Protein AF-A0A9X0WDA5-F1 (afdb_monomer)

Secondary structure (DSSP, 8-state):
-----HHHHHHHHHHHHHHHHHT-SSS---PPP----SSHHHHHHHS-HHHHHHHHHHHHHSEE-HHHHHHHTT--HHHHHHHHHHHHHTTSSEE-TTS-EE---S------------------------

Structure (mmCIF, N/CA/C/O backbone):
data_AF-A0A9X0WDA5-F1
#
_entry.id   AF-A0A9X0WDA5-F1
#
loop_
_atom_site.group_PDB
_atom_site.id
_atom_site.type_symbol
_atom_site.label_atom_id
_atom_site.label_alt_id
_atom_site.label_comp_id
_atom_site.label_asym_id
_atom_site.label_entity_id
_atom_site.label_seq_id
_atom_site.pdbx_PDB_ins_code
_atom_site.Cartn_x
_atom_site.Cartn_y
_atom_site.Cartn_z
_atom_site.occupancy
_atom_site.B_iso_or_equiv
_atom_site.auth_seq_id
_atom_site.auth_comp_id
_atom_site.auth_asym_id
_atom_site.auth_atom_id
_atom_site.pdbx_PDB_model_num
ATOM 1 N N . MET A 1 1 ? 5.979 -13.312 19.766 1.00 31.80 1 MET A N 1
ATOM 2 C CA . MET A 1 1 ? 6.106 -13.084 18.317 1.00 31.80 1 MET A CA 1
ATOM 3 C C . MET A 1 1 ? 5.877 -14.416 17.643 1.00 31.80 1 MET A C 1
ATOM 5 O O . MET A 1 1 ? 6.763 -15.260 17.698 1.00 31.80 1 MET A O 1
ATOM 9 N N . SER A 1 2 ? 4.661 -14.637 17.156 1.00 36.62 2 SER A N 1
ATOM 10 C CA . SER A 1 2 ? 4.280 -15.855 16.444 1.00 36.62 2 SER A CA 1
ATOM 11 C C . SER A 1 2 ? 4.441 -15.568 14.958 1.00 36.62 2 SER A C 1
ATOM 13 O O . SER A 1 2 ? 3.824 -14.638 14.458 1.00 36.62 2 SER A O 1
ATOM 15 N N . THR A 1 3 ? 5.325 -16.289 14.281 1.00 42.22 3 THR A N 1
ATOM 16 C CA . THR A 1 3 ? 5.442 -16.240 12.823 1.00 42.22 3 TH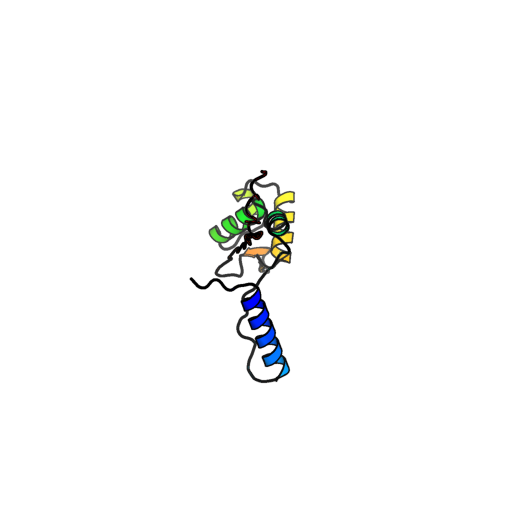R A CA 1
ATOM 17 C C . THR A 1 3 ? 4.469 -17.272 12.276 1.00 42.22 3 THR A C 1
ATOM 19 O O . THR A 1 3 ? 4.766 -18.462 12.365 1.00 42.22 3 THR A O 1
ATOM 22 N N . GLU A 1 4 ? 3.304 -16.848 11.793 1.00 54.34 4 GLU A N 1
ATOM 23 C CA . GLU A 1 4 ? 2.436 -17.753 11.038 1.00 54.34 4 GLU A CA 1
ATOM 24 C C . GLU A 1 4 ? 3.101 -18.029 9.682 1.00 54.34 4 GLU A C 1
ATOM 26 O O . GLU A 1 4 ? 3.425 -17.122 8.917 1.00 54.34 4 GLU A O 1
ATOM 31 N N . SER A 1 5 ? 3.404 -19.300 9.432 1.00 69.69 5 SER A N 1
ATOM 32 C CA . SER A 1 5 ? 3.946 -19.798 8.171 1.00 69.69 5 SER A CA 1
ATOM 33 C C . SER A 1 5 ? 2.852 -19.833 7.101 1.00 69.69 5 SER A C 1
ATOM 35 O O . SER A 1 5 ? 1.667 -19.960 7.402 1.00 69.69 5 SER A O 1
ATOM 37 N N . TRP A 1 6 ? 3.241 -19.836 5.825 1.00 62.44 6 TRP A N 1
ATOM 38 C CA . TRP A 1 6 ? 2.335 -20.138 4.708 1.00 62.44 6 TRP A CA 1
ATOM 39 C C . TRP A 1 6 ? 1.555 -21.453 4.914 1.00 62.44 6 TRP A C 1
ATOM 41 O O . TRP A 1 6 ? 0.387 -21.562 4.545 1.00 62.44 6 TRP A O 1
ATOM 51 N N . GLU A 1 7 ? 2.176 -22.444 5.555 1.00 71.25 7 GLU A N 1
ATOM 52 C CA . GLU A 1 7 ? 1.525 -23.713 5.905 1.00 71.25 7 GLU A CA 1
ATOM 53 C C . GLU A 1 7 ? 0.467 -23.549 7.010 1.00 71.25 7 GLU A C 1
ATOM 55 O O . GLU A 1 7 ? -0.570 -24.218 6.971 1.00 71.25 7 GLU A O 1
ATOM 60 N N . ASP A 1 8 ? 0.686 -22.631 7.955 1.00 73.50 8 ASP A N 1
ATOM 61 C CA . ASP A 1 8 ? -0.280 -22.307 9.012 1.00 73.50 8 ASP A CA 1
ATOM 62 C C . ASP A 1 8 ? -1.495 -21.594 8.407 1.00 73.50 8 ASP A C 1
ATOM 64 O O . ASP A 1 8 ? -2.641 -21.944 8.701 1.00 73.50 8 ASP A O 1
ATOM 68 N N . LEU A 1 9 ? -1.248 -20.678 7.465 1.00 68.50 9 LEU A N 1
ATOM 69 C CA . LEU A 1 9 ? -2.281 -19.983 6.704 1.00 68.50 9 LEU A CA 1
ATOM 70 C C . LEU A 1 9 ? -3.133 -20.955 5.878 1.00 68.50 9 LEU A C 1
ATOM 72 O O . LEU A 1 9 ? -4.363 -20.914 5.930 1.00 68.50 9 LEU A O 1
ATOM 76 N N . GLN A 1 10 ? -2.487 -21.868 5.145 1.00 76.38 10 GLN A N 1
ATOM 77 C CA . GLN A 1 10 ? -3.184 -22.868 4.339 1.00 76.38 10 GLN A CA 1
ATOM 78 C C . GLN A 1 10 ? -4.019 -23.806 5.218 1.00 76.38 10 GLN A C 1
ATOM 80 O O . GLN A 1 10 ? -5.160 -24.117 4.875 1.00 76.38 10 GLN A O 1
ATOM 85 N N . SER A 1 11 ? -3.481 -24.216 6.369 1.00 76.88 11 SER A N 1
ATOM 86 C CA . SER A 1 11 ? -4.186 -25.062 7.337 1.00 76.88 11 SER A CA 1
ATOM 87 C C . SER A 1 11 ? -5.413 -24.356 7.915 1.00 76.88 11 SER A C 1
ATOM 89 O O . SER A 1 11 ? -6.481 -24.959 8.024 1.00 76.88 11 SER A O 1
ATOM 91 N N . ARG A 1 12 ? -5.289 -23.061 8.224 1.00 71.81 12 ARG A N 1
ATOM 92 C CA . ARG A 1 12 ? -6.382 -22.233 8.743 1.00 71.81 12 ARG A CA 1
ATOM 93 C C . ARG A 1 12 ? -7.461 -21.991 7.683 1.00 71.81 12 ARG A C 1
ATOM 95 O O . ARG A 1 12 ? -8.641 -22.161 7.979 1.00 71.81 12 ARG A O 1
ATOM 102 N N . ALA A 1 13 ? -7.079 -21.702 6.439 1.00 75.31 13 ALA A N 1
ATOM 103 C CA . ALA A 1 13 ? -8.015 -21.563 5.322 1.00 75.31 13 ALA A CA 1
ATOM 104 C C . ALA A 1 13 ? -8.796 -22.862 5.054 1.00 75.31 13 ALA A C 1
ATOM 106 O O . ALA A 1 13 ? -10.010 -22.826 4.847 1.00 75.31 13 ALA A O 1
ATOM 107 N N . LEU A 1 14 ? -8.123 -24.020 5.115 1.00 78.31 14 LEU A N 1
ATOM 108 C CA . LEU A 1 14 ? -8.775 -25.323 4.962 1.00 78.31 14 LEU A CA 1
ATOM 109 C C . LEU A 1 14 ? -9.758 -25.605 6.106 1.00 78.31 14 LEU A C 1
ATOM 111 O O . LEU A 1 14 ? -10.841 -26.133 5.866 1.00 78.31 14 LEU A O 1
ATOM 115 N N . ALA A 1 15 ? -9.393 -25.240 7.338 1.00 77.38 15 ALA A N 1
ATOM 116 C CA . ALA A 1 15 ? -10.245 -25.410 8.510 1.00 77.38 15 ALA A CA 1
ATOM 117 C C . ALA A 1 15 ? -11.516 -24.546 8.430 1.00 77.38 15 ALA A C 1
ATOM 119 O O . ALA A 1 15 ? -12.604 -25.043 8.713 1.00 77.38 15 ALA A O 1
ATOM 120 N N . ILE A 1 16 ? -11.399 -23.291 7.978 1.00 73.50 16 ILE A N 1
ATOM 121 C CA . ILE A 1 16 ? -12.554 -22.406 7.755 1.00 73.50 16 ILE A CA 1
ATOM 122 C C . ILE A 1 16 ? -13.471 -22.987 6.670 1.00 73.50 16 ILE A C 1
ATOM 124 O O . ILE A 1 16 ? -14.682 -23.061 6.868 1.00 73.50 16 ILE A O 1
ATOM 128 N N . ALA A 1 17 ? -12.913 -23.458 5.548 1.00 73.44 17 ALA A N 1
ATOM 129 C CA . ALA A 1 17 ? -13.701 -24.084 4.484 1.00 73.44 17 ALA A CA 1
ATOM 130 C C . ALA A 1 17 ? -14.464 -25.326 4.983 1.00 73.44 17 ALA A C 1
ATOM 132 O O . ALA A 1 17 ? -15.646 -25.483 4.693 1.00 73.44 17 ALA A O 1
ATOM 133 N N . GLN A 1 18 ? -13.819 -26.165 5.800 1.00 76.62 18 GLN A N 1
ATOM 134 C CA . GLN A 1 18 ? -14.452 -27.342 6.403 1.00 76.62 18 GLN A CA 1
ATOM 135 C C . GLN A 1 18 ? -15.589 -26.979 7.367 1.00 76.62 18 GLN A C 1
ATOM 137 O O . GLN A 1 18 ? -16.605 -27.670 7.380 1.00 76.62 18 GLN A O 1
ATOM 142 N N . GLN A 1 19 ? -15.447 -25.907 8.152 1.00 69.06 19 GLN A N 1
ATOM 143 C CA . GLN A 1 19 ? -16.511 -25.423 9.042 1.00 69.06 19 GLN A CA 1
ATOM 144 C C . GLN A 1 19 ? -17.724 -24.913 8.254 1.00 69.06 19 GLN A C 1
ATOM 146 O O . GLN A 1 19 ? -18.862 -25.246 8.590 1.00 69.06 19 GLN A O 1
ATOM 151 N N . VAL A 1 20 ? -17.479 -24.178 7.164 1.00 69.44 20 VAL A N 1
ATOM 152 C CA . VAL A 1 20 ? -18.533 -23.713 6.251 1.00 69.44 20 VAL A CA 1
ATOM 153 C C . VAL A 1 20 ? -19.257 -24.896 5.599 1.00 69.44 20 VAL A C 1
ATOM 155 O O . VAL A 1 20 ? -20.488 -24.935 5.615 1.00 69.44 20 VAL A O 1
ATOM 158 N N . ASP A 1 21 ? -18.522 -25.888 5.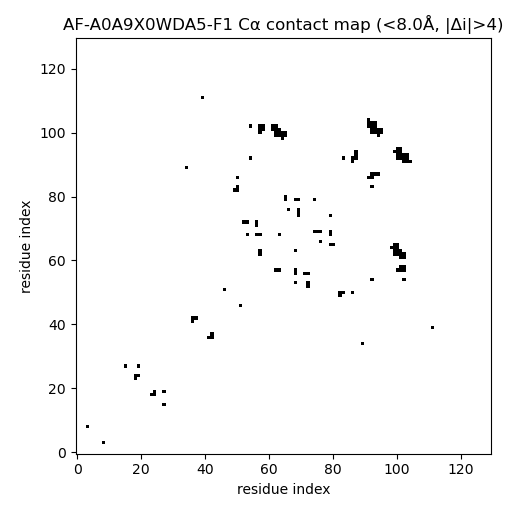086 1.00 74.31 21 ASP A N 1
ATOM 159 C CA . ASP A 1 21 ? -19.096 -27.084 4.452 1.00 74.31 21 ASP A CA 1
ATOM 160 C C . ASP A 1 21 ? -19.883 -27.965 5.442 1.00 74.31 21 ASP A C 1
ATOM 162 O O . ASP A 1 21 ? -20.875 -28.594 5.067 1.00 74.31 21 ASP A O 1
ATOM 166 N N . ALA A 1 22 ? -19.466 -28.007 6.712 1.00 72.81 22 ALA A N 1
ATOM 167 C CA . ALA A 1 22 ? -20.137 -28.765 7.767 1.00 72.81 22 ALA A CA 1
ATOM 168 C C . ALA A 1 22 ? -21.441 -28.109 8.259 1.00 72.81 22 ALA A C 1
ATOM 170 O O . ALA A 1 22 ? -22.221 -28.753 8.961 1.00 72.81 22 ALA A O 1
ATOM 171 N N . GLY A 1 23 ? -21.700 -26.844 7.902 1.00 61.50 23 GLY A N 1
ATOM 172 C CA . GLY A 1 23 ? -22.861 -26.092 8.387 1.00 61.50 23 GLY A CA 1
ATOM 173 C C . GLY A 1 23 ? -22.836 -25.837 9.900 1.00 61.50 23 GLY A C 1
ATOM 174 O O . GLY A 1 23 ? -23.868 -25.504 10.487 1.00 61.50 23 GLY A O 1
ATOM 175 N N . GLU A 1 24 ? -21.673 -26.007 10.535 1.00 59.59 24 GLU A N 1
ATOM 176 C CA . GLU A 1 24 ? -21.460 -25.809 11.964 1.00 59.59 24 GLU A CA 1
ATOM 177 C C . GLU A 1 24 ? -20.897 -24.404 12.213 1.00 59.59 24 GLU A C 1
ATOM 179 O O . GLU A 1 24 ? -19.692 -24.183 12.153 1.00 59.59 24 GLU A O 1
ATOM 184 N N . GLY A 1 25 ? -21.782 -23.463 12.549 1.00 51.75 25 GLY A N 1
ATOM 185 C CA . GLY A 1 25 ? -21.403 -22.217 13.218 1.00 51.75 25 GLY A CA 1
ATOM 186 C C . GLY A 1 25 ? -21.327 -20.980 12.325 1.00 51.75 25 GLY A C 1
ATOM 187 O O . GLY A 1 25 ? -20.676 -20.970 11.291 1.00 51.75 25 GLY A O 1
ATOM 188 N N . GLU A 1 26 ? -22.083 -19.973 12.768 1.00 54.25 26 GLU A N 1
ATOM 189 C CA . GLU A 1 26 ? -21.801 -18.531 12.821 1.00 54.25 26 GLU A CA 1
ATOM 190 C C . GLU A 1 26 ? -20.752 -17.972 11.851 1.00 54.25 26 GLU A C 1
ATOM 192 O O . GLU A 1 26 ? -19.642 -18.478 11.758 1.00 54.25 26 GLU A O 1
ATOM 197 N N . THR A 1 27 ? -21.139 -16.880 11.174 1.00 52.19 27 THR A N 1
ATOM 198 C CA . THR A 1 27 ? -20.301 -15.977 10.360 1.00 52.19 27 THR A CA 1
ATOM 199 C C . THR A 1 27 ? -18.804 -16.231 10.528 1.00 52.19 27 THR A C 1
ATOM 201 O O . THR A 1 27 ? -18.329 -16.070 11.658 1.00 52.19 27 THR A O 1
ATOM 204 N N . PRO A 1 28 ? -18.081 -16.595 9.446 1.00 53.31 28 PRO A N 1
ATOM 205 C CA . PRO A 1 28 ? -16.664 -16.912 9.532 1.00 53.31 28 PRO A CA 1
ATOM 206 C C . PRO A 1 28 ? -15.943 -15.849 10.370 1.00 53.31 28 PRO A C 1
ATOM 208 O O . PRO A 1 28 ? -16.265 -14.666 10.204 1.00 53.31 28 PRO A O 1
ATOM 211 N N . PRO A 1 29 ? -15.027 -16.242 11.277 1.00 55.00 29 PRO A N 1
ATOM 212 C CA . PRO A 1 29 ? -14.264 -15.277 12.061 1.00 55.00 29 PRO A CA 1
ATOM 213 C C . PRO A 1 29 ? -13.665 -14.246 11.108 1.00 55.00 29 PRO A C 1
ATOM 215 O O . PRO A 1 29 ? -13.238 -14.624 10.016 1.00 55.00 29 PRO A O 1
ATOM 218 N N . GLU A 1 30 ? -13.697 -12.971 11.504 1.00 56.53 30 GLU A N 1
ATOM 219 C CA . GLU A 1 30 ? -13.156 -11.852 10.729 1.00 56.53 30 GLU A CA 1
ATOM 220 C C . GLU A 1 30 ? -11.754 -12.244 10.250 1.00 56.53 30 GLU A C 1
ATOM 222 O O . GLU A 1 30 ? -10.831 -12.424 11.044 1.00 56.53 30 GLU A O 1
ATOM 227 N N . ALA A 1 31 ? -11.662 -12.580 8.965 1.00 63.31 31 ALA A N 1
ATOM 228 C CA . ALA A 1 31 ? -10.471 -13.182 8.407 1.00 63.31 31 ALA A CA 1
ATOM 229 C C . ALA A 1 31 ? -9.544 -12.049 7.997 1.00 63.31 31 ALA A C 1
ATOM 231 O O . ALA A 1 31 ? -9.935 -11.183 7.212 1.00 63.31 31 ALA A O 1
ATOM 232 N N . ASP A 1 32 ? -8.325 -12.078 8.525 1.00 78.50 32 ASP A N 1
ATOM 233 C CA . ASP A 1 32 ? -7.254 -11.189 8.102 1.00 78.50 32 ASP A CA 1
ATOM 234 C C . ASP A 1 32 ? -7.102 -11.251 6.571 1.00 78.50 32 ASP A C 1
ATOM 236 O O . ASP A 1 32 ? -7.183 -12.322 5.954 1.00 78.50 32 ASP A O 1
ATOM 240 N N . TYR A 1 33 ? -6.911 -10.096 5.933 1.00 84.00 33 TYR A N 1
ATOM 241 C CA . TYR A 1 33 ? -6.709 -10.037 4.491 1.00 84.00 33 TYR A CA 1
ATOM 242 C C . TYR A 1 33 ? -5.248 -10.336 4.154 1.00 84.00 33 TYR A C 1
ATOM 244 O O . TYR A 1 33 ? -4.341 -9.585 4.515 1.00 84.00 33 TYR A O 1
ATOM 252 N N . HIS A 1 34 ? -5.017 -11.430 3.427 1.00 86.69 34 HIS A N 1
ATOM 253 C CA . HIS A 1 34 ? -3.677 -11.867 3.050 1.00 86.69 34 HIS A CA 1
ATOM 254 C C . HIS A 1 34 ? -3.459 -11.793 1.542 1.00 86.69 34 HIS A C 1
ATOM 256 O O . HIS A 1 34 ? -4.126 -12.471 0.760 1.00 86.69 34 HIS A O 1
ATOM 262 N N . LEU A 1 35 ? -2.437 -11.033 1.145 1.00 88.00 35 LEU A N 1
ATOM 263 C CA . LEU A 1 35 ? -1.922 -10.999 -0.218 1.00 88.00 35 LEU A CA 1
ATOM 264 C C . LEU A 1 35 ? -0.611 -11.787 -0.289 1.00 88.00 35 LEU A C 1
ATOM 266 O O . LEU A 1 35 ? 0.327 -11.516 0.457 1.00 88.00 35 LEU A O 1
ATOM 270 N N . SER A 1 36 ? -0.541 -12.770 -1.185 1.00 89.06 36 SER A N 1
ATOM 271 C CA . SER A 1 36 ? 0.648 -13.606 -1.388 1.00 89.06 36 SER A CA 1
ATOM 272 C C . SER A 1 36 ? 1.195 -13.454 -2.802 1.00 89.06 36 SER A C 1
ATOM 274 O O . SER A 1 36 ? 0.440 -13.323 -3.765 1.00 89.06 36 SER A O 1
ATOM 276 N N . PHE A 1 37 ? 2.519 -13.511 -2.919 1.00 89.31 37 PHE A N 1
ATOM 277 C CA . PHE A 1 37 ? 3.249 -13.411 -4.181 1.00 89.31 37 PHE A CA 1
ATOM 278 C C . PHE A 1 37 ? 4.085 -14.670 -4.393 1.00 89.31 37 PHE A C 1
ATOM 280 O O . PHE A 1 37 ? 4.473 -15.329 -3.430 1.00 89.31 37 PHE A O 1
ATOM 287 N N . ALA A 1 38 ? 4.371 -15.003 -5.652 1.00 88.56 38 ALA A N 1
ATOM 288 C CA . ALA A 1 38 ? 5.126 -16.207 -5.987 1.00 88.56 38 ALA A CA 1
ATOM 289 C C . ALA A 1 38 ? 6.568 -16.154 -5.457 1.00 88.56 38 ALA A C 1
ATOM 291 O O . ALA A 1 38 ? 7.116 -17.173 -5.042 1.00 88.56 38 ALA A O 1
ATOM 292 N N . ASP A 1 39 ? 7.175 -14.966 -5.466 1.00 87.56 39 ASP A N 1
ATOM 293 C CA . ASP A 1 39 ? 8.516 -14.721 -4.951 1.00 87.56 39 ASP A CA 1
ATOM 294 C C . ASP A 1 39 ? 8.708 -13.251 -4.531 1.00 87.56 39 ASP A C 1
ATOM 296 O O . ASP A 1 39 ? 7.845 -12.388 -4.727 1.00 87.56 39 ASP A O 1
ATOM 300 N N . SER A 1 40 ? 9.871 -12.955 -3.943 1.00 90.12 40 SER A N 1
ATOM 301 C CA . SER A 1 40 ? 10.217 -11.602 -3.503 1.00 90.12 40 SER A CA 1
ATOM 302 C C . SER A 1 40 ? 10.371 -10.608 -4.657 1.00 90.12 40 SER A C 1
ATOM 304 O O . SER A 1 40 ? 10.159 -9.417 -4.460 1.00 90.12 40 SER A O 1
ATOM 306 N N . ALA A 1 41 ? 10.770 -11.057 -5.852 1.00 91.25 41 ALA A N 1
ATOM 307 C CA . ALA A 1 41 ? 10.920 -10.159 -6.993 1.00 91.25 41 ALA A CA 1
ATOM 308 C C . ALA A 1 41 ? 9.549 -9.656 -7.460 1.00 91.25 41 ALA A C 1
ATOM 310 O O . ALA A 1 41 ? 9.399 -8.463 -7.717 1.00 91.25 41 ALA A O 1
ATOM 311 N N . GLN A 1 42 ? 8.544 -10.534 -7.485 1.00 92.56 42 GLN A N 1
ATOM 312 C CA . GLN A 1 42 ? 7.162 -10.150 -7.738 1.00 92.56 42 GLN A CA 1
ATOM 313 C C . GLN A 1 42 ? 6.641 -9.210 -6.644 1.00 92.56 42 GLN A C 1
ATOM 315 O O . GLN A 1 42 ? 6.110 -8.154 -6.974 1.00 92.56 42 GLN A O 1
ATOM 320 N N . LEU A 1 43 ? 6.864 -9.526 -5.360 1.00 93.00 43 LEU A N 1
ATOM 321 C CA . LEU A 1 43 ? 6.493 -8.637 -4.250 1.00 93.00 43 LEU A CA 1
ATOM 322 C C . LEU A 1 43 ? 7.046 -7.219 -4.450 1.00 93.00 43 LEU A C 1
ATOM 324 O O . LEU A 1 43 ? 6.297 -6.262 -4.318 1.00 93.00 43 LEU A O 1
ATOM 328 N N . PHE A 1 44 ? 8.330 -7.057 -4.781 1.00 91.56 44 PHE A N 1
ATOM 329 C CA . PHE A 1 44 ? 8.935 -5.727 -4.942 1.00 91.56 44 PHE A CA 1
ATOM 330 C C . PHE A 1 44 ? 8.570 -5.024 -6.255 1.00 91.56 44 PHE A C 1
ATOM 332 O O . PHE A 1 44 ? 8.624 -3.79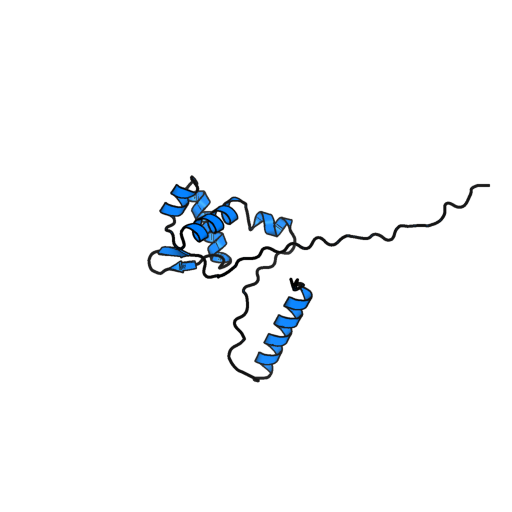4 -6.322 1.00 91.56 44 PHE A O 1
ATOM 339 N N . ALA A 1 45 ? 8.195 -5.772 -7.294 1.00 93.69 45 ALA A N 1
ATOM 340 C CA . ALA A 1 45 ? 7.613 -5.191 -8.501 1.00 93.69 45 ALA A CA 1
ATOM 341 C C . ALA A 1 45 ? 6.219 -4.606 -8.221 1.00 93.69 45 ALA A C 1
ATOM 343 O O . ALA A 1 45 ? 5.829 -3.607 -8.826 1.00 93.69 45 ALA A O 1
ATOM 344 N N . GLU A 1 46 ? 5.497 -5.211 -7.279 1.00 94.06 46 GLU A N 1
ATOM 345 C CA . GLU A 1 46 ? 4.127 -4.858 -6.938 1.00 94.06 46 GLU A CA 1
ATOM 346 C C . GLU A 1 46 ? 4.042 -3.842 -5.782 1.00 94.06 46 GLU A C 1
ATOM 348 O O . GLU A 1 46 ? 3.383 -2.812 -5.894 1.00 94.06 46 GLU A O 1
ATOM 353 N N . LEU A 1 47 ? 4.784 -4.011 -4.697 1.00 94.81 47 LEU A N 1
ATOM 354 C CA . LEU A 1 47 ? 4.912 -3.023 -3.625 1.00 94.81 47 LEU A CA 1
ATOM 355 C C . LEU A 1 47 ? 6.155 -2.160 -3.846 1.00 94.81 47 LEU A C 1
ATOM 357 O O . LEU A 1 47 ? 7.142 -2.228 -3.112 1.00 94.81 47 LEU A O 1
ATOM 361 N N . THR A 1 48 ? 6.097 -1.341 -4.897 1.00 95.94 48 THR A N 1
ATOM 362 C CA . THR A 1 48 ? 7.171 -0.404 -5.243 1.00 95.94 48 THR A CA 1
ATOM 363 C C . THR A 1 48 ? 7.393 0.630 -4.127 1.00 95.94 48 THR A C 1
ATOM 365 O O . THR A 1 48 ? 6.467 0.937 -3.368 1.00 95.94 48 THR A O 1
ATOM 368 N N . PRO A 1 49 ? 8.581 1.264 -4.050 1.00 95.75 49 PRO A N 1
ATOM 369 C CA . PRO A 1 49 ? 8.834 2.324 -3.072 1.00 95.75 49 PRO A CA 1
ATOM 370 C C . PRO A 1 49 ? 7.819 3.475 -3.122 1.00 95.75 49 PRO A C 1
ATOM 372 O O . PRO A 1 49 ? 7.470 4.024 -2.082 1.00 95.75 49 PRO A O 1
ATOM 375 N N . ALA A 1 50 ? 7.311 3.822 -4.310 1.00 95.50 50 ALA A N 1
ATOM 376 C CA . ALA A 1 50 ? 6.298 4.866 -4.466 1.00 95.50 50 ALA A CA 1
ATOM 377 C C . ALA A 1 50 ? 4.961 4.474 -3.816 1.00 95.50 50 ALA A C 1
ATOM 379 O O . ALA A 1 50 ? 4.344 5.287 -3.131 1.00 95.50 50 ALA A O 1
ATOM 380 N N . ARG A 1 51 ? 4.543 3.212 -3.968 1.00 96.69 51 ARG A N 1
ATOM 381 C CA . ARG A 1 51 ? 3.315 2.688 -3.352 1.00 96.69 51 ARG A CA 1
ATOM 382 C C . ARG A 1 51 ? 3.440 2.589 -1.836 1.00 96.69 51 ARG A C 1
ATOM 384 O O . ARG A 1 51 ? 2.502 2.952 -1.134 1.00 96.69 51 ARG A O 1
ATOM 391 N N . LEU A 1 52 ? 4.604 2.177 -1.330 1.00 96.50 52 LEU A N 1
ATOM 392 C CA . LEU A 1 52 ? 4.884 2.176 0.109 1.00 96.50 52 LEU A CA 1
ATOM 393 C C . LEU A 1 52 ? 4.852 3.597 0.687 1.00 96.50 52 LEU A C 1
ATOM 395 O O . LEU A 1 52 ? 4.159 3.833 1.672 1.00 96.50 52 LEU A O 1
ATOM 399 N N . ALA A 1 53 ? 5.497 4.563 0.025 1.00 96.19 53 ALA A N 1
ATOM 400 C CA . ALA A 1 53 ? 5.447 5.967 0.434 1.00 96.19 53 ALA A CA 1
ATOM 401 C C . ALA A 1 53 ? 4.013 6.525 0.418 1.00 96.19 53 ALA A C 1
ATOM 403 O O . ALA A 1 53 ? 3.637 7.296 1.299 1.00 96.19 53 ALA A O 1
ATOM 404 N N . LEU A 1 54 ? 3.185 6.111 -0.548 1.00 97.50 54 LEU A N 1
ATOM 405 C CA . LEU A 1 54 ? 1.774 6.487 -0.594 1.00 97.50 54 LEU A CA 1
ATOM 406 C C . LEU A 1 54 ? 0.997 5.935 0.604 1.00 97.50 54 LEU A C 1
ATOM 408 O O . LEU A 1 54 ? 0.252 6.691 1.225 1.00 97.50 54 LEU A O 1
ATOM 412 N N . LEU A 1 55 ? 1.195 4.663 0.963 1.00 97.25 55 LEU A N 1
ATOM 413 C CA . LEU A 1 55 ? 0.581 4.062 2.151 1.00 97.25 55 LEU A CA 1
ATOM 414 C C . LEU A 1 55 ? 1.022 4.781 3.434 1.00 97.25 55 LEU A C 1
ATOM 416 O O . LEU A 1 55 ? 0.184 5.137 4.259 1.00 97.25 55 LEU A O 1
ATOM 420 N N . GLU A 1 56 ? 2.316 5.060 3.592 1.00 96.44 56 GLU A N 1
ATOM 421 C CA . GLU A 1 56 ? 2.853 5.790 4.750 1.00 96.44 56 GLU A CA 1
ATOM 422 C C . GLU A 1 56 ? 2.280 7.210 4.858 1.00 96.44 56 GLU A C 1
ATOM 424 O O . GLU A 1 56 ? 1.867 7.658 5.937 1.00 96.44 56 GLU A O 1
ATOM 429 N N . GLN A 1 57 ? 2.205 7.916 3.729 1.00 97.50 57 GLN A N 1
ATOM 430 C CA . GLN A 1 57 ? 1.655 9.263 3.683 1.00 97.50 57 GLN A CA 1
ATOM 431 C C . GLN A 1 57 ? 0.154 9.259 3.981 1.00 97.50 57 GLN A C 1
ATOM 433 O O . GLN A 1 57 ? -0.324 10.093 4.750 1.00 97.50 57 GLN A O 1
ATOM 438 N N . LEU A 1 58 ? -0.591 8.306 3.420 1.00 97.12 58 LEU A N 1
ATOM 439 C CA . LEU A 1 58 ? -2.021 8.168 3.667 1.00 97.12 58 LEU A CA 1
ATOM 440 C C . LEU A 1 58 ? -2.306 7.802 5.128 1.00 97.12 58 LEU A C 1
ATOM 442 O O . LEU A 1 58 ? -3.183 8.409 5.734 1.00 97.12 58 LEU A O 1
ATOM 446 N N . LYS A 1 59 ? -1.509 6.908 5.726 1.00 95.50 59 LYS A N 1
ATOM 447 C CA . LYS A 1 59 ? -1.558 6.590 7.162 1.00 95.50 59 LYS A CA 1
ATOM 448 C C . LYS A 1 59 ? -1.363 7.834 8.027 1.00 95.50 59 LYS A C 1
ATOM 450 O O . LYS A 1 59 ? -2.062 8.011 9.019 1.00 95.50 59 LYS A O 1
ATOM 455 N N . THR A 1 60 ? -0.431 8.706 7.646 1.00 96.19 60 THR A N 1
ATOM 456 C CA . THR A 1 60 ? -0.148 9.952 8.377 1.00 96.19 60 THR A CA 1
ATOM 457 C C . THR A 1 60 ? -1.307 10.948 8.285 1.00 96.19 60 THR A C 1
ATOM 459 O O . THR A 1 60 ? -1.609 11.639 9.256 1.00 96.19 60 THR A O 1
ATOM 462 N N . LEU A 1 61 ? -1.963 11.026 7.126 1.00 96.06 61 LEU A N 1
ATOM 463 C CA . LEU A 1 61 ? -3.089 11.933 6.885 1.00 96.06 61 LEU A CA 1
ATOM 464 C C . LEU A 1 61 ? -4.430 11.380 7.402 1.00 96.06 61 LEU A C 1
ATOM 466 O O . LEU A 1 61 ? -5.370 12.147 7.605 1.00 96.06 61 LEU A O 1
ATOM 470 N N . GLY A 1 62 ? -4.532 10.063 7.594 1.00 95.56 62 GLY A N 1
ATOM 471 C CA . GLY A 1 62 ? -5.765 9.334 7.894 1.00 95.56 62 GLY A CA 1
ATOM 472 C C . GLY A 1 62 ? -6.635 9.150 6.650 1.00 95.56 62 GLY A C 1
ATOM 473 O O . GLY A 1 62 ? -6.836 8.033 6.179 1.00 95.56 62 GLY A O 1
ATOM 474 N N . THR A 1 63 ? -7.110 10.258 6.084 1.00 96.69 63 THR A N 1
ATOM 475 C CA . THR A 1 63 ? -7.865 10.282 4.825 1.00 96.69 63 THR A CA 1
ATOM 476 C C . THR A 1 63 ? -7.338 11.387 3.921 1.00 96.69 63 THR A C 1
ATOM 478 O O . THR A 1 63 ? -7.043 12.479 4.411 1.00 96.69 63 THR A O 1
ATOM 481 N N . ALA A 1 64 ? -7.240 11.149 2.615 1.00 97.44 64 ALA A N 1
ATOM 482 C CA . ALA A 1 64 ? -6.739 12.163 1.691 1.00 97.44 64 ALA A CA 1
ATOM 483 C C . ALA A 1 64 ? -7.314 12.045 0.277 1.00 97.44 64 ALA A C 1
ATOM 485 O O . ALA A 1 64 ? -7.597 10.959 -0.224 1.00 97.44 64 ALA A O 1
ATOM 486 N N . SER A 1 65 ? -7.416 13.184 -0.409 1.00 96.31 65 SER A N 1
ATOM 487 C CA . SER A 1 65 ? -7.741 13.221 -1.834 1.00 96.31 65 SER A CA 1
ATOM 488 C C . SER A 1 65 ? -6.519 12.867 -2.689 1.00 96.31 65 SER A C 1
ATOM 490 O O . SER A 1 65 ? -5.374 13.029 -2.260 1.00 96.31 65 SER A O 1
ATOM 492 N N . ILE A 1 66 ? -6.752 12.466 -3.944 1.00 94.88 66 ILE A N 1
ATOM 493 C CA . ILE A 1 66 ? -5.674 12.237 -4.924 1.00 94.88 66 ILE A CA 1
ATOM 494 C C . ILE A 1 66 ? -4.803 13.491 -5.079 1.00 94.88 66 ILE A C 1
ATOM 496 O O . ILE A 1 66 ? -3.583 13.386 -5.184 1.00 94.88 66 ILE A O 1
ATOM 500 N N . GLN A 1 67 ? -5.417 14.679 -5.081 1.00 94.31 67 GLN A N 1
ATOM 501 C CA . GLN A 1 67 ? -4.693 15.943 -5.214 1.00 94.31 67 GLN A CA 1
ATOM 502 C C . GLN A 1 67 ? -3.771 16.176 -4.014 1.00 94.31 67 GLN A C 1
ATOM 504 O O . GLN A 1 67 ? -2.589 16.448 -4.200 1.00 94.31 67 GLN A O 1
ATOM 509 N N . THR A 1 68 ? -4.287 15.986 -2.798 1.00 95.44 68 THR A N 1
ATOM 510 C CA . THR A 1 68 ? -3.505 16.125 -1.563 1.00 95.44 68 THR A CA 1
ATOM 511 C C . THR A 1 68 ? -2.318 15.166 -1.545 1.00 95.44 68 THR A C 1
ATOM 513 O O . THR A 1 68 ? -1.209 15.577 -1.219 1.00 95.44 68 THR A O 1
ATOM 516 N N . LEU A 1 69 ? -2.513 13.903 -1.933 1.00 95.88 69 LEU A N 1
ATOM 517 C CA . LEU A 1 69 ? -1.416 12.933 -1.982 1.00 95.88 69 LEU A CA 1
ATOM 518 C C . LEU A 1 69 ? -0.357 13.312 -3.028 1.00 95.88 69 LEU A C 1
ATOM 520 O O . LEU A 1 69 ? 0.833 13.206 -2.743 1.00 95.88 69 LEU A O 1
ATOM 524 N N . ALA A 1 70 ? -0.766 13.802 -4.203 1.00 93.94 70 ALA A N 1
ATOM 525 C CA . ALA A 1 70 ? 0.165 14.250 -5.243 1.00 93.94 70 ALA A CA 1
ATOM 526 C C . ALA A 1 70 ? 1.034 15.420 -4.762 1.00 93.94 70 ALA A C 1
ATOM 528 O O . ALA A 1 70 ? 2.241 15.442 -4.999 1.00 93.94 70 ALA A O 1
ATOM 529 N N . GLU A 1 71 ? 0.423 16.364 -4.044 1.00 94.62 71 GLU A N 1
ATOM 530 C CA . GLU A 1 71 ? 1.112 17.511 -3.456 1.00 94.62 71 GLU A CA 1
ATOM 531 C C . GLU A 1 71 ? 2.112 17.092 -2.373 1.00 94.62 71 GLU A C 1
ATOM 533 O O . GLU A 1 71 ? 3.256 17.543 -2.406 1.00 94.62 71 GLU A O 1
ATOM 538 N N . GLN A 1 72 ? 1.707 16.218 -1.442 1.00 95.00 72 GLN A N 1
ATOM 539 C CA . GLN A 1 72 ? 2.562 15.774 -0.332 1.00 95.00 72 GLN A CA 1
ATOM 540 C C . GLN A 1 72 ? 3.730 14.895 -0.794 1.00 95.00 72 GLN A C 1
ATOM 542 O O . GLN A 1 72 ? 4.831 15.011 -0.266 1.00 95.00 72 GLN A O 1
ATOM 547 N N . LEU A 1 73 ? 3.509 14.035 -1.791 1.00 94.38 73 LEU A N 1
ATOM 548 C CA . LEU A 1 73 ? 4.541 13.138 -2.322 1.00 94.38 73 LEU A CA 1
ATOM 549 C C . LEU A 1 73 ? 5.407 13.793 -3.405 1.00 94.38 73 LEU A C 1
ATOM 551 O O . LEU A 1 73 ? 6.330 13.158 -3.912 1.00 94.38 73 LEU A O 1
ATOM 555 N N . HIS A 1 74 ? 5.106 15.041 -3.787 1.00 92.62 74 HIS A N 1
ATOM 556 C CA . HIS A 1 74 ? 5.745 15.742 -4.905 1.00 92.62 74 HIS A CA 1
ATOM 557 C C . HIS A 1 74 ? 5.774 14.905 -6.200 1.00 92.62 74 HIS A C 1
ATOM 559 O O . HIS A 1 74 ? 6.725 14.970 -6.982 1.00 92.62 74 HIS A O 1
ATOM 565 N N . ALA A 1 75 ? 4.728 14.104 -6.412 1.00 89.00 75 ALA A N 1
ATOM 566 C CA . ALA A 1 75 ? 4.608 13.170 -7.523 1.00 89.00 75 ALA A CA 1
ATOM 567 C C . ALA A 1 75 ? 3.745 13.754 -8.649 1.00 89.00 75 ALA A C 1
ATOM 569 O O . ALA A 1 75 ? 2.867 14.591 -8.427 1.00 89.00 75 ALA A O 1
ATOM 570 N N . ASP A 1 76 ? 3.967 13.282 -9.875 1.00 88.62 76 ASP A N 1
ATOM 571 C CA . ASP A 1 76 ? 3.099 13.630 -10.996 1.00 88.62 76 ASP A CA 1
ATOM 572 C C . ASP A 1 76 ? 1.727 12.931 -10.866 1.00 88.62 76 ASP A C 1
ATOM 574 O O . ASP A 1 76 ? 1.615 11.811 -10.359 1.00 88.62 76 ASP A O 1
ATOM 578 N N . GLN A 1 77 ? 0.659 13.591 -11.333 1.00 80.88 77 GLN A N 1
ATOM 579 C CA . GLN A 1 77 ? -0.708 13.066 -11.210 1.00 80.88 77 GLN A CA 1
ATOM 580 C C . GLN A 1 77 ? -0.948 11.760 -11.988 1.00 80.88 77 GLN A C 1
ATOM 582 O O . GLN A 1 77 ? -1.858 11.007 -11.643 1.00 80.88 77 GLN A O 1
ATOM 587 N N . GLY A 1 78 ? -0.188 11.498 -13.048 1.00 85.75 78 GLY A N 1
ATOM 588 C CA . GLY A 1 78 ? -0.234 10.259 -13.815 1.00 85.75 78 GLY A CA 1
ATOM 589 C C . GLY A 1 78 ? 0.340 9.088 -13.025 1.00 85.75 78 GLY A C 1
ATOM 590 O O . GLY A 1 78 ? -0.372 8.101 -12.826 1.00 85.75 78 GLY A O 1
ATOM 591 N N . ALA A 1 79 ? 1.577 9.211 -12.527 1.00 88.88 79 ALA A N 1
ATOM 592 C CA . ALA A 1 79 ? 2.204 8.178 -11.702 1.00 88.88 79 ALA A CA 1
ATOM 593 C C . ALA A 1 79 ? 1.361 7.857 -10.465 1.00 88.88 79 ALA A C 1
ATOM 595 O O . ALA A 1 79 ? 1.028 6.696 -10.233 1.00 88.88 79 ALA A O 1
ATOM 596 N N . ILE A 1 80 ? 0.907 8.882 -9.735 1.00 94.19 80 ILE A N 1
ATOM 597 C CA . ILE A 1 80 ? 0.146 8.639 -8.508 1.00 94.19 80 ILE A CA 1
ATOM 598 C C . ILE A 1 80 ? -1.199 7.955 -8.775 1.00 94.19 80 ILE A C 1
ATOM 600 O O . ILE A 1 80 ? -1.627 7.112 -7.994 1.00 94.19 80 ILE A O 1
ATOM 604 N N . ARG A 1 81 ? -1.873 8.263 -9.894 1.00 94.56 81 ARG A N 1
ATOM 605 C CA . ARG A 1 81 ? -3.123 7.583 -10.265 1.00 94.56 81 ARG A CA 1
ATOM 606 C C . ARG A 1 81 ? -2.889 6.115 -10.589 1.00 94.56 81 ARG A C 1
ATOM 608 O O . ARG A 1 81 ? -3.714 5.296 -10.199 1.00 94.56 81 ARG A O 1
ATOM 615 N N . ALA A 1 82 ? -1.799 5.787 -11.280 1.00 94.62 82 ALA A N 1
ATOM 616 C CA . ALA A 1 82 ? -1.451 4.399 -11.564 1.00 94.62 82 ALA A CA 1
ATOM 617 C C . ALA A 1 82 ? -1.191 3.616 -10.266 1.00 94.62 82 ALA A C 1
ATOM 619 O O . ALA A 1 82 ? -1.700 2.507 -10.107 1.00 94.62 82 ALA A O 1
ATOM 620 N N . ASP A 1 83 ? -0.480 4.220 -9.313 1.00 96.50 83 ASP A N 1
ATOM 621 C CA . ASP A 1 83 ? -0.218 3.605 -8.011 1.00 96.50 83 ASP A CA 1
ATOM 622 C C . ASP A 1 83 ? -1.492 3.434 -7.172 1.00 96.50 83 ASP A C 1
ATOM 624 O O . ASP A 1 83 ? -1.717 2.362 -6.613 1.00 96.50 83 ASP A O 1
ATOM 628 N N . ILE A 1 84 ? -2.374 4.437 -7.148 1.00 96.81 84 ILE A N 1
ATOM 629 C CA . ILE A 1 84 ? -3.674 4.361 -6.462 1.00 96.81 84 ILE A CA 1
ATOM 630 C C . ILE A 1 84 ? -4.545 3.248 -7.045 1.00 96.81 84 ILE A C 1
ATOM 632 O O . ILE A 1 84 ? -5.140 2.486 -6.289 1.00 96.81 84 ILE A O 1
ATOM 636 N N . VAL A 1 85 ? -4.622 3.134 -8.376 1.00 96.75 85 VAL A N 1
ATOM 637 C CA . VAL A 1 85 ? -5.397 2.071 -9.037 1.00 96.75 85 VAL A CA 1
ATOM 638 C C . VAL A 1 85 ? -4.905 0.697 -8.599 1.00 96.75 85 VAL A C 1
ATOM 640 O O . VAL A 1 85 ? -5.721 -0.169 -8.292 1.00 96.75 85 VAL A O 1
ATOM 643 N N . GLN A 1 86 ? -3.588 0.506 -8.527 1.00 96.31 86 GLN A N 1
ATOM 644 C CA . GLN A 1 86 ? -3.025 -0.774 -8.122 1.00 96.31 86 GLN A CA 1
ATOM 645 C C . GLN A 1 86 ? -3.298 -1.088 -6.644 1.00 96.31 86 GLN A C 1
ATOM 647 O O . GLN A 1 86 ? -3.686 -2.208 -6.319 1.00 96.31 86 GLN A O 1
ATOM 652 N N . 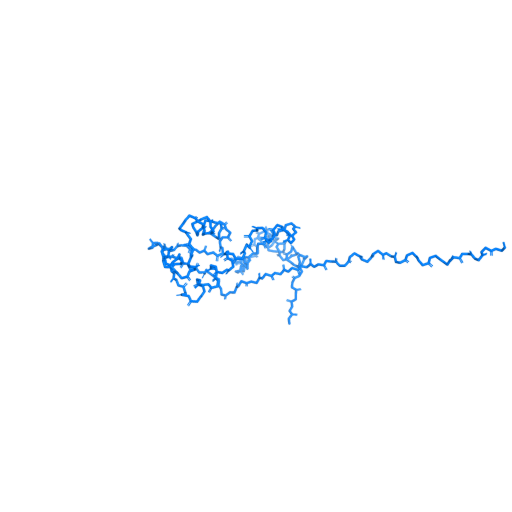LEU A 1 87 ? -3.154 -0.101 -5.755 1.00 97.00 87 LEU A N 1
ATOM 653 C CA . LEU A 1 87 ? -3.426 -0.273 -4.325 1.00 97.00 87 LEU A CA 1
ATOM 654 C C . LEU A 1 87 ? -4.912 -0.526 -4.028 1.00 97.00 87 LEU A C 1
ATOM 656 O O . LEU A 1 87 ? -5.218 -1.321 -3.143 1.00 97.00 87 LEU A O 1
ATOM 660 N N . LEU A 1 88 ? -5.824 0.100 -4.781 1.00 96.81 88 LEU A N 1
ATOM 661 C CA . LEU A 1 88 ? -7.262 -0.190 -4.721 1.00 96.81 88 LEU A CA 1
ATOM 662 C C . LEU A 1 88 ? -7.565 -1.613 -5.204 1.00 96.81 88 LEU A C 1
ATOM 664 O O . LEU A 1 88 ? -8.384 -2.298 -4.606 1.00 96.81 88 LEU A O 1
ATOM 668 N N . ALA A 1 89 ? -6.899 -2.070 -6.270 1.00 95.69 89 ALA A N 1
ATOM 669 C C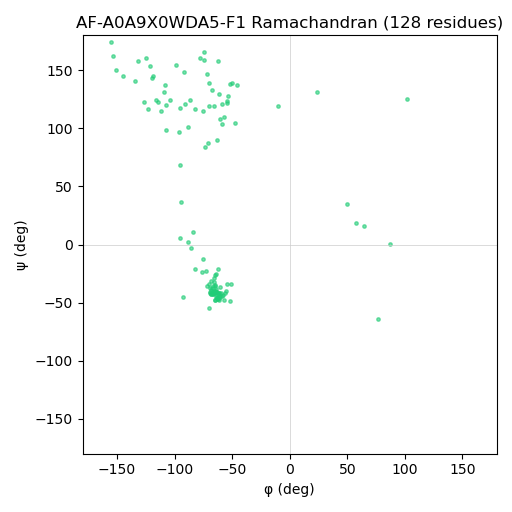A . ALA A 1 89 ? -7.098 -3.415 -6.811 1.00 95.69 89 ALA A CA 1
ATOM 670 C C . ALA A 1 89 ? -6.662 -4.527 -5.842 1.00 95.69 89 ALA A C 1
ATOM 672 O O . ALA A 1 89 ? -7.177 -5.637 -5.921 1.00 95.69 89 ALA A O 1
ATOM 673 N N . TRP A 1 90 ? -5.727 -4.233 -4.938 1.00 95.06 90 TRP A N 1
ATOM 674 C CA . TRP A 1 90 ? -5.342 -5.130 -3.845 1.00 95.06 90 TRP A CA 1
ATOM 675 C C . TRP A 1 90 ? -6.066 -4.850 -2.538 1.00 95.06 90 TRP A C 1
ATOM 677 O O . TRP A 1 90 ? -5.701 -5.451 -1.534 1.00 95.06 90 TRP A O 1
ATOM 687 N N . GLU A 1 91 ? -7.025 -3.925 -2.530 1.00 94.75 91 GLU A N 1
ATOM 688 C CA . GLU A 1 91 ? -7.783 -3.532 -1.339 1.00 94.75 91 GLU A CA 1
ATOM 689 C C . GLU A 1 91 ? -6.894 -3.028 -0.181 1.00 94.75 91 GLU A C 1
ATOM 691 O O . GLU A 1 91 ? -7.324 -2.931 0.964 1.00 94.75 91 GLU A O 1
ATOM 696 N N . LEU A 1 92 ? -5.646 -2.632 -0.464 1.00 96.00 92 LEU A N 1
ATOM 697 C CA . LEU A 1 92 ? -4.739 -2.051 0.536 1.00 96.00 92 LEU A CA 1
ATOM 698 C C . LEU A 1 92 ? -5.149 -0.627 0.922 1.00 96.00 92 LEU A C 1
ATOM 700 O O . LEU A 1 92 ? -4.813 -0.146 2.004 1.00 96.00 92 LEU A O 1
ATOM 704 N N . ILE A 1 93 ? -5.889 0.036 0.036 1.00 97.19 93 ILE A N 1
ATOM 705 C CA . ILE A 1 93 ? -6.589 1.290 0.298 1.00 97.19 93 ILE A CA 1
ATOM 706 C C . ILE A 1 93 ? -8.028 1.163 -0.199 1.00 97.19 93 ILE A C 1
ATOM 708 O O . ILE A 1 93 ? -8.318 0.370 -1.093 1.00 97.19 93 ILE A O 1
ATOM 712 N N . ALA A 1 94 ? -8.912 1.992 0.339 1.00 97.38 94 ALA A N 1
ATOM 713 C CA . ALA A 1 94 ? -10.298 2.114 -0.087 1.00 97.38 94 ALA A CA 1
ATOM 714 C C . ALA A 1 94 ? -10.622 3.567 -0.452 1.00 97.38 94 ALA A C 1
ATOM 716 O O . ALA A 1 94 ? -9.924 4.501 -0.048 1.00 97.38 94 ALA A O 1
ATOM 717 N N . GLN A 1 95 ? -11.691 3.754 -1.229 1.00 97.19 95 GLN A N 1
ATOM 718 C CA . GLN A 1 95 ? -12.214 5.069 -1.585 1.00 97.19 95 GLN A CA 1
ATOM 719 C C . GLN A 1 95 ? -13.618 5.253 -1.008 1.00 97.19 95 GLN A C 1
ATOM 721 O O . GLN A 1 95 ? -14.523 4.467 -1.280 1.00 97.19 95 GLN A O 1
ATOM 726 N N . ALA A 1 96 ? -13.803 6.315 -0.229 1.00 96.00 96 ALA A N 1
ATOM 727 C CA . ALA A 1 96 ? -15.096 6.719 0.297 1.00 96.00 96 ALA A CA 1
ATOM 728 C C . ALA A 1 96 ? -15.973 7.365 -0.792 1.00 96.00 96 ALA A C 1
ATOM 730 O O . ALA A 1 96 ? -15.503 7.778 -1.854 1.00 96.00 96 ALA A O 1
ATOM 731 N N . SER A 1 97 ? -17.273 7.499 -0.519 1.00 93.62 97 SER A N 1
ATOM 732 C CA . SER A 1 97 ? -18.248 8.060 -1.468 1.00 93.62 97 SER A CA 1
ATOM 733 C C . SER A 1 97 ? -17.985 9.519 -1.861 1.00 93.62 97 SER A C 1
ATOM 735 O O . SER A 1 97 ? -18.475 9.976 -2.889 1.00 93.62 97 SER A O 1
ATOM 737 N N . ASP A 1 98 ? -17.237 10.259 -1.044 1.00 93.88 98 ASP A N 1
ATOM 738 C CA . ASP A 1 98 ? -16.817 11.641 -1.302 1.00 93.88 98 ASP A CA 1
ATOM 739 C C . ASP A 1 98 ? -15.490 11.735 -2.085 1.00 93.88 98 ASP A C 1
ATOM 741 O O . ASP A 1 98 ? -15.002 12.832 -2.361 1.00 93.88 98 ASP A O 1
ATOM 745 N N . GLY A 1 99 ? -14.914 10.591 -2.467 1.00 93.81 99 GLY A N 1
ATOM 746 C CA . GLY A 1 99 ? -13.674 10.491 -3.227 1.00 93.81 99 GLY A CA 1
ATOM 747 C C . GLY A 1 99 ? -12.399 10.496 -2.381 1.00 93.81 99 GLY A C 1
ATOM 748 O O . GLY A 1 99 ? -11.315 10.405 -2.966 1.00 93.81 99 GLY A O 1
ATOM 749 N N . GLN A 1 100 ? -12.499 10.576 -1.049 1.00 97.50 100 GLN A N 1
ATOM 750 C CA . GLN A 1 100 ? -11.346 10.454 -0.153 1.00 97.50 100 GLN A CA 1
ATOM 751 C C . GLN A 1 100 ? -10.817 9.020 -0.145 1.00 97.50 100 GLN A C 1
ATOM 753 O O . GLN A 1 100 ? -11.582 8.058 -0.120 1.00 97.50 100 GLN A O 1
ATOM 758 N N . LEU A 1 101 ? -9.497 8.884 -0.152 1.00 98.25 101 LEU A N 1
ATOM 759 C CA . LEU A 1 101 ? -8.807 7.616 0.034 1.00 98.25 101 LEU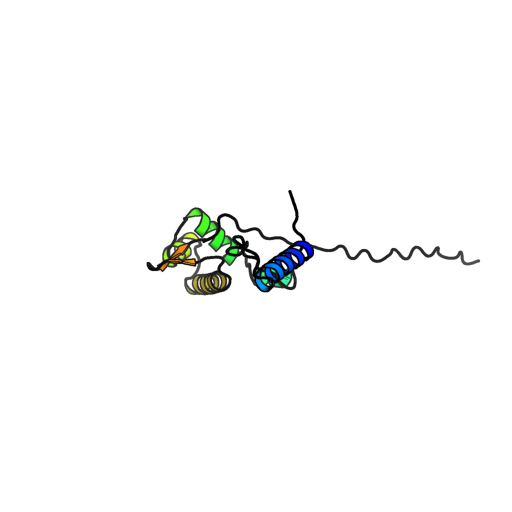 A CA 1
ATOM 760 C C . LEU A 1 101 ? -8.492 7.422 1.514 1.00 98.25 101 LEU A C 1
ATOM 762 O O . LEU A 1 101 ? -8.248 8.401 2.220 1.00 98.25 101 LEU A O 1
ATOM 766 N N . TYR A 1 102 ? -8.485 6.174 1.971 1.00 97.75 102 TYR A N 1
ATOM 767 C CA . TYR A 1 102 ? -8.117 5.794 3.335 1.00 97.75 102 TYR A CA 1
ATOM 768 C C . TYR A 1 102 ? -7.592 4.354 3.378 1.00 97.75 102 TYR A C 1
ATOM 770 O O . TYR A 1 102 ? -7.810 3.583 2.443 1.00 97.75 102 TYR A O 1
ATOM 778 N N . ILE A 1 103 ? -6.890 3.995 4.453 1.00 97.31 103 ILE A N 1
ATOM 779 C CA . ILE A 1 103 ? -6.465 2.612 4.715 1.00 97.31 103 ILE A CA 1
ATOM 780 C C . ILE A 1 103 ? -7.559 1.941 5.560 1.00 97.31 103 ILE A C 1
ATOM 782 O O . ILE A 1 103 ? -7.852 2.451 6.641 1.00 97.31 103 ILE A O 1
ATOM 786 N N . PRO A 1 104 ? -8.186 0.843 5.098 1.00 95.31 104 PRO A N 1
ATOM 787 C CA . PRO A 1 104 ? -9.267 0.173 5.825 1.00 95.31 104 PRO A CA 1
ATOM 788 C C . PRO A 1 104 ? -8.764 -0.828 6.883 1.00 95.31 104 PRO A C 1
ATOM 790 O O . PRO A 1 104 ? -9.557 -1.598 7.413 1.00 95.31 104 PRO A O 1
ATOM 793 N N . TRP A 1 105 ? -7.462 -0.825 7.175 1.00 93.69 105 TRP A N 1
ATOM 794 C CA . TRP A 1 105 ? -6.775 -1.791 8.032 1.00 93.69 105 TRP A CA 1
ATOM 795 C C . TRP A 1 105 ? -6.132 -1.096 9.232 1.00 93.69 105 TRP A C 1
ATOM 797 O O . TRP A 1 105 ? -5.565 -0.009 9.087 1.00 93.69 105 TRP A O 1
ATOM 807 N N . ASP A 1 106 ? -6.145 -1.754 10.389 1.00 90.50 106 ASP A N 1
ATOM 808 C CA . ASP A 1 106 ? -5.424 -1.278 11.575 1.00 90.50 106 ASP A CA 1
ATOM 809 C C . ASP A 1 106 ? -3.899 -1.434 11.417 1.00 90.50 106 ASP A C 1
ATOM 811 O O . ASP A 1 106 ? -3.121 -0.579 11.855 1.00 90.50 106 ASP A O 1
ATOM 815 N N . GLU A 1 107 ? -3.460 -2.505 10.745 1.00 90.81 107 GLU A N 1
ATOM 816 C CA . GLU A 1 107 ? -2.054 -2.822 10.498 1.00 90.81 107 GLU A CA 1
ATOM 817 C C . GLU A 1 107 ? -1.858 -3.480 9.122 1.00 90.81 107 GLU A C 1
ATOM 819 O O . GLU A 1 107 ? -2.702 -4.237 8.651 1.00 90.81 107 GLU A O 1
ATOM 824 N N . ILE A 1 108 ? -0.731 -3.174 8.469 1.00 90.94 108 ILE A N 1
ATOM 825 C CA . ILE A 1 108 ? -0.280 -3.827 7.234 1.00 90.94 108 ILE A CA 1
ATOM 826 C C . ILE A 1 108 ? 1.116 -4.382 7.512 1.00 90.94 108 ILE A C 1
ATOM 828 O O . ILE A 1 108 ? 2.047 -3.611 7.761 1.00 90.94 108 ILE A O 1
ATOM 832 N N . GLU A 1 109 ? 1.267 -5.703 7.445 1.00 92.00 109 GLU A N 1
ATOM 833 C CA . GLU A 1 109 ? 2.546 -6.391 7.627 1.00 92.00 109 GLU A CA 1
ATOM 834 C C . GLU A 1 109 ? 3.054 -6.950 6.291 1.00 92.00 109 GLU A C 1
ATOM 836 O O . GLU A 1 109 ? 2.300 -7.528 5.509 1.00 92.00 109 GLU A O 1
ATOM 841 N N . ILE A 1 110 ? 4.355 -6.795 6.025 1.00 91.44 110 ILE A N 1
ATOM 842 C CA . ILE A 1 110 ? 5.022 -7.414 4.875 1.00 91.44 110 ILE A CA 1
ATOM 843 C C . ILE A 1 110 ? 5.989 -8.467 5.400 1.00 91.44 110 ILE A C 1
ATOM 845 O O . ILE A 1 110 ? 6.987 -8.143 6.046 1.00 91.44 110 ILE A O 1
ATOM 849 N N . GLN A 1 111 ? 5.721 -9.729 5.075 1.00 90.44 111 GLN A N 1
ATOM 850 C CA . GLN A 1 111 ? 6.548 -10.859 5.481 1.00 90.44 111 GLN A CA 1
ATOM 851 C C . GLN A 1 111 ? 7.298 -11.443 4.282 1.00 90.44 111 GLN A C 1
ATOM 853 O O . GLN A 1 111 ? 6.719 -11.724 3.235 1.00 90.44 111 GLN A O 1
ATOM 858 N N . ILE A 1 112 ? 8.610 -11.642 4.441 1.00 88.69 112 ILE A N 1
ATOM 859 C CA . ILE A 1 112 ? 9.478 -12.243 3.423 1.00 88.69 112 ILE A CA 1
ATOM 860 C C . ILE A 1 112 ? 10.235 -13.402 4.054 1.00 88.69 112 ILE A C 1
ATOM 862 O O . ILE A 1 112 ? 10.995 -13.219 5.005 1.00 88.69 112 ILE A O 1
ATOM 866 N N . THR A 1 113 ? 10.078 -14.588 3.471 1.00 85.56 113 THR A N 1
ATOM 867 C CA . THR A 1 113 ? 10.812 -15.784 3.883 1.00 85.56 113 THR A CA 1
ATOM 868 C C . THR A 1 113 ? 11.857 -16.131 2.830 1.00 85.56 113 THR A C 1
ATOM 870 O O . THR A 1 113 ? 11.529 -16.388 1.675 1.00 85.56 113 THR A O 1
ATOM 873 N N . LEU A 1 114 ? 13.128 -16.153 3.236 1.00 84.19 114 LEU A N 1
ATOM 874 C CA . LEU A 1 114 ? 14.253 -16.562 2.395 1.00 84.19 114 LEU A CA 1
ATOM 875 C C . LEU A 1 114 ? 14.748 -17.937 2.866 1.00 84.19 114 LEU A C 1
ATOM 877 O O . LEU A 1 114 ? 15.483 -18.009 3.858 1.00 84.19 114 LEU A O 1
ATOM 881 N N . PRO A 1 115 ? 14.346 -19.040 2.211 1.00 80.12 115 PRO A N 1
ATOM 882 C CA . PRO A 1 115 ? 14.816 -20.361 2.593 1.00 80.12 115 PRO A CA 1
ATOM 883 C C . PRO A 1 115 ? 16.311 -20.489 2.284 1.00 80.12 115 PRO A C 1
ATOM 885 O O . PRO A 1 115 ? 16.779 -20.159 1.194 1.00 80.12 115 PRO A O 1
ATOM 888 N N . LEU A 1 116 ? 17.081 -20.993 3.248 1.00 79.94 116 LEU A N 1
ATOM 889 C CA . LEU A 1 116 ? 18.462 -21.384 2.990 1.00 79.94 116 LEU A CA 1
ATOM 890 C C . LEU A 1 116 ? 18.451 -22.707 2.226 1.00 79.94 116 LEU A C 1
ATOM 892 O O . LEU A 1 116 ? 18.079 -23.733 2.800 1.00 79.94 116 LEU A O 1
ATOM 896 N N . ASP A 1 117 ? 18.918 -22.707 0.977 1.00 74.12 117 ASP A N 1
ATOM 897 C CA . ASP A 1 117 ? 19.229 -23.956 0.282 1.00 74.12 117 ASP A CA 1
ATOM 898 C C . ASP A 1 117 ? 20.488 -24.567 0.915 1.00 74.12 117 ASP A C 1
ATOM 900 O O . ASP A 1 117 ? 21.631 -24.283 0.541 1.00 74.12 117 ASP A O 1
ATOM 904 N N . ARG A 1 118 ? 20.297 -25.363 1.971 1.00 67.44 118 ARG A N 1
ATOM 905 C CA . ARG A 1 118 ? 21.375 -26.182 2.524 1.00 67.44 118 ARG A CA 1
ATOM 906 C C . ARG A 1 118 ? 21.615 -27.348 1.572 1.00 67.44 118 ARG A C 1
ATOM 908 O O . ARG A 1 118 ? 21.154 -28.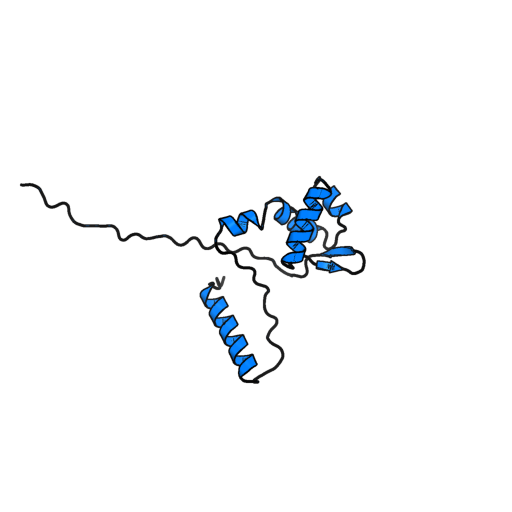458 1.824 1.00 67.44 118 ARG A O 1
ATOM 915 N N . GLN A 1 119 ? 22.407 -27.116 0.529 1.00 61.59 119 GLN A N 1
ATOM 916 C CA . GLN A 1 119 ? 23.061 -28.208 -0.189 1.00 61.59 119 GLN A CA 1
ATOM 917 C C . GLN A 1 119 ? 23.829 -29.057 0.844 1.00 61.59 119 GLN A C 1
ATOM 919 O O . GLN A 1 119 ? 24.604 -28.497 1.636 1.00 61.59 119 GLN A O 1
ATOM 924 N N . PRO A 1 120 ? 23.634 -30.387 0.891 1.00 61.72 120 PRO A N 1
ATOM 925 C CA . PRO A 1 120 ? 24.443 -31.252 1.735 1.00 61.72 120 PRO A CA 1
ATOM 926 C C . PRO A 1 120 ? 25.910 -31.011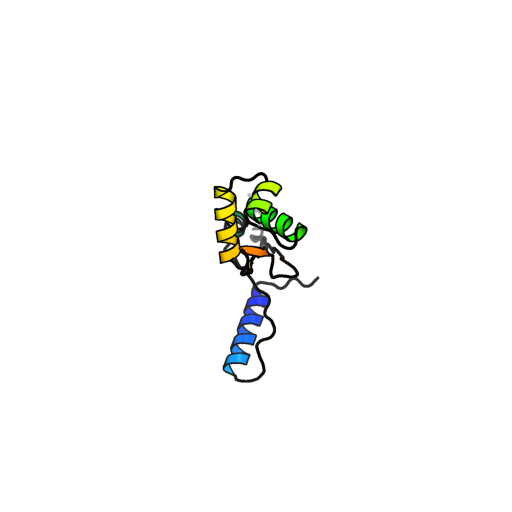 1.383 1.00 61.72 120 PRO A C 1
ATOM 928 O O . PRO A 1 120 ? 26.298 -31.153 0.225 1.00 61.72 120 PRO A O 1
ATOM 931 N N . ARG A 1 121 ? 26.735 -30.613 2.359 1.00 60.25 121 ARG A N 1
ATOM 932 C CA . ARG A 1 121 ? 28.185 -30.543 2.147 1.00 60.25 121 ARG A CA 1
ATOM 933 C C . ARG A 1 121 ? 28.637 -31.938 1.714 1.00 60.25 121 ARG A C 1
ATOM 935 O O . ARG A 1 121 ? 28.598 -32.852 2.535 1.00 60.25 121 ARG A O 1
ATOM 942 N N . ASP A 1 122 ? 29.033 -32.103 0.449 1.00 63.78 122 ASP A N 1
ATOM 943 C CA . ASP A 1 122 ? 29.698 -33.318 -0.031 1.00 63.78 122 ASP A C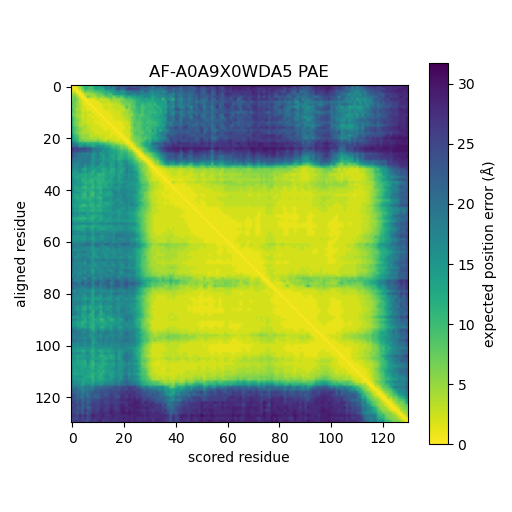A 1
ATOM 944 C C . ASP A 1 122 ? 31.026 -33.430 0.722 1.00 63.78 122 ASP A C 1
ATOM 946 O O . ASP A 1 122 ? 32.042 -32.844 0.355 1.00 63.78 122 ASP A O 1
ATOM 950 N N . ASN A 1 123 ? 30.976 -34.115 1.861 1.00 63.00 123 ASN A N 1
ATOM 951 C CA . ASN A 1 123 ? 32.098 -34.311 2.762 1.00 63.00 123 ASN A CA 1
ATOM 952 C C . ASN A 1 123 ? 32.781 -35.647 2.450 1.00 63.00 123 ASN A C 1
ATOM 954 O O . ASN A 1 123 ? 33.199 -36.365 3.360 1.00 63.00 123 ASN A O 1
ATOM 958 N N . ARG A 1 124 ? 32.854 -36.028 1.166 1.00 65.75 124 ARG A N 1
ATOM 959 C CA . ARG A 1 124 ? 33.637 -37.192 0.763 1.00 65.75 124 ARG A CA 1
ATOM 960 C C . ARG A 1 124 ? 35.118 -36.902 1.025 1.00 65.75 124 ARG A C 1
ATOM 962 O O . ARG A 1 124 ? 35.662 -35.945 0.469 1.00 65.75 124 ARG A O 1
ATOM 969 N N . PRO A 1 125 ? 35.789 -37.694 1.878 1.00 58.91 125 PRO A N 1
ATOM 970 C CA . PRO A 1 125 ? 37.209 -37.513 2.123 1.00 58.91 125 PRO A CA 1
ATOM 971 C C . PRO A 1 125 ? 37.958 -37.726 0.808 1.00 58.91 125 PRO A C 1
ATOM 973 O O . PRO A 1 125 ? 37.741 -38.727 0.123 1.00 58.91 125 PRO A O 1
ATOM 976 N N . ARG A 1 126 ? 38.836 -36.779 0.449 1.00 57.66 126 ARG A N 1
ATOM 977 C CA . ARG A 1 126 ? 39.783 -36.965 -0.656 1.00 57.66 126 ARG A CA 1
ATOM 978 C C . ARG A 1 126 ? 40.637 -38.180 -0.313 1.00 57.66 126 ARG A C 1
ATOM 980 O O . ARG A 1 126 ? 41.483 -38.104 0.576 1.00 57.66 126 ARG A O 1
ATOM 987 N N . ALA A 1 127 ? 40.351 -39.305 -0.967 1.00 58.53 127 ALA A N 1
ATOM 988 C CA . ALA A 1 127 ? 41.178 -40.491 -0.881 1.00 58.53 127 ALA A CA 1
ATOM 989 C C . ALA A 1 127 ? 42.604 -40.082 -1.256 1.00 58.53 127 ALA A C 1
ATOM 991 O O . ALA A 1 127 ? 42.837 -39.463 -2.291 1.00 58.53 127 ALA A O 1
ATOM 992 N N . GLN A 1 128 ? 43.520 -40.361 -0.339 1.00 55.91 128 GLN A N 1
ATOM 993 C CA . GLN A 1 128 ? 44.937 -40.071 -0.443 1.00 55.91 128 GLN A CA 1
ATOM 994 C C . GLN A 1 128 ? 45.489 -40.831 -1.655 1.00 55.91 128 GLN A C 1
ATOM 996 O O . GLN A 1 128 ? 45.560 -42.061 -1.628 1.00 55.91 128 GLN A O 1
ATOM 1001 N N . GLU A 1 129 ? 45.814 -40.107 -2.729 1.00 50.62 129 GLU A N 1
ATOM 1002 C CA . GLU A 1 129 ? 46.580 -40.652 -3.850 1.00 50.62 129 GLU A CA 1
ATOM 1003 C C . GLU A 1 129 ? 47.920 -41.153 -3.301 1.00 50.62 129 GLU A C 1
ATOM 1005 O O . GLU A 1 129 ? 48.649 -40.423 -2.622 1.00 50.62 129 GLU A O 1
ATOM 1010 N N . ARG A 1 130 ? 48.151 -42.449 -3.507 1.00 59.72 130 ARG A N 1
ATOM 1011 C CA . ARG A 1 130 ? 49.375 -43.171 -3.165 1.00 59.72 130 ARG A CA 1
ATOM 1012 C C . ARG A 1 130 ? 50.399 -43.044 -4.277 1.00 59.72 130 ARG A C 1
ATOM 1014 O O . ARG A 1 130 ? 49.966 -43.063 -5.450 1.00 59.72 130 ARG A O 1
#

pLDDT: mean 82.72, std 15.99, range [31.8, 98.25]

Organism: NCBI:txid1064514

Foldseek 3Di:
DDDQDPVNVVVVVVVQVVCVVVVPDDDRPPDDQDDDDPAVVRVCVLCPPLLVVLLVVQVVVQKAALVRSCVVSVHDSVVSVVSVVSCVVSLCWDADPVRIIHGPDPDDDDDHDDDDPPDPPPPPPPDDDD

Radius of gyration: 22.27 Å; Cα contacts (8 Å, |Δi|>4): 78; chains: 1; bounding box: 72×61×32 Å

Solvent-accessible surface area (backbone atoms only — not comparable to full-atom values): 8479 Å² total; per-residue (Å²): 140,83,82,81,45,73,66,52,51,52,52,51,54,50,50,53,52,51,36,62,75,67,71,61,75,75,82,76,71,90,70,82,87,81,87,85,64,97,44,70,68,55,41,49,72,69,59,28,72,69,49,51,50,48,53,55,51,38,63,74,60,50,55,41,40,71,67,57,51,27,64,74,68,73,46,57,71,66,63,51,50,55,46,50,53,53,37,44,74,68,61,64,29,46,70,48,98,88,60,35,30,32,60,86,60,97,74,87,85,86,87,84,85,81,83,80,83,76,70,78,77,85,77,73,74,80,76,78,86,128

Nearest PDB structures (foldseek):
  3vb2-assembly1_B  TM=9.623E-01  e=9.801E-03  Escherichia coli K-12
  3f72-assembly2_C  TM=6.740E-01  e=2.755E-03  Staphylococcus aureus
  2lnb-assembly1_A  TM=7.546E-01  e=1.735E-02  Homo sapiens
  6inw-assembly1_A  TM=4.345E-01  e=1.970E-02  Aspergillus flavus NRRL3357
  7wup-assembly1_B  TM=4.081E-01  e=1.970E-02  Apiospora montagnei NRRL 25634

Sequence (130 aa):
MSTESWEDLQSRALAIAQQVDAGEGETPPEADYHLSFADSAQLFAELTPARLALLEQLKTLGTASIQTLAEQLHADQGAIRADIVQLLAWELIAQASDGQLYIPWDEIEIQITLPLDRQPRDNRPRAQER

Mean predicted aligned error: 11.61 Å

InterPro domains:
  IPR036390 Winged helix DNA-binding domain superfamily [SSF46785] (45-98)
  IPR057524 Csa3, HTH domain [PF25212] (47-110)